Protein AF-A0A533W947-F1 (afdb_monomer_lite)

Sequence (143 aa):
MRAPWFSPGPVRPLSICGAIAPLLFASVIVVAGSLRPAYSHISQFMSDLGYGPNAILQNLNFILTGMLVAAFSYGLHRSPPGSRKGPAFVTAFGIGLIGAGVFPGDPANPFVQSLHFLFATVLEISGVLAPLFVYARLKKNLG

Radius of gyration: 17.23 Å; chains: 1; bounding box: 47×28×48 Å

Foldseek 3Di:
DDDPQPDPDPLVVLLVLVVVLVVLLVVLLVVLQVVPPPHDPVPDDSLVSCDDPPNLSNLVSLLVSLVSLLSNLVSLPVPDDDDNQLSVLSNLLSQLSNQCSVLRCDPVDVVSVVSNVVSVVSNVVSVVRNVVVSVVGVVVVVD

Secondary structure (DSSP, 8-state):
---GGG---THHHHHHHHHHHHHHHHHHHHHHHHT-TT--TTTS-GGGGGSSTTHHHHHHHHHHHHHHHHHHHHHHHHSS---THHHHHHHHHHHHHHHHHHS---TT-HHHHHHHHHHHHHHHHHHHHHHHHHHHHHHTTT-

pLDDT: mean 88.65, std 14.21, range [39.81, 98.62]

Structure (mmCIF, N/CA/C/O backbone):
data_AF-A0A533W947-F1
#
_entry.id   AF-A0A533W947-F1
#
loop_
_atom_site.group_PDB
_atom_site.id
_atom_site.type_symbol
_atom_site.label_atom_id
_atom_site.label_alt_id
_atom_site.label_comp_id
_atom_site.label_asym_id
_atom_site.label_entity_id
_atom_site.label_seq_id
_atom_site.pdbx_PDB_ins_code
_atom_site.Cartn_x
_atom_site.Cartn_y
_atom_site.Cartn_z
_atom_site.occupancy
_atom_site.B_iso_or_equiv
_atom_site.auth_seq_id
_atom_site.auth_comp_id
_atom_site.auth_asym_id
_atom_site.auth_atom_id
_atom_site.pdbx_PDB_model_num
ATOM 1 N N . MET A 1 1 ? -32.454 -9.827 24.856 1.00 42.03 1 MET A N 1
ATOM 2 C CA . MET A 1 1 ? -32.190 -8.477 24.308 1.00 42.03 1 MET A CA 1
ATOM 3 C C . MET A 1 1 ? -30.944 -8.548 23.429 1.00 42.03 1 MET A C 1
ATOM 5 O O . MET A 1 1 ? -29.884 -8.873 23.943 1.00 42.03 1 MET A O 1
ATOM 9 N N . ARG A 1 2 ? -31.066 -8.361 22.106 1.00 39.81 2 ARG A N 1
ATOM 10 C CA . ARG A 1 2 ? -29.913 -8.298 21.185 1.00 39.81 2 ARG A CA 1
ATOM 11 C C . ARG A 1 2 ? -29.349 -6.879 21.215 1.00 39.81 2 ARG A C 1
ATOM 13 O O . ARG A 1 2 ? -30.112 -5.930 21.077 1.00 39.81 2 ARG A O 1
ATOM 20 N N . ALA A 1 3 ? -28.040 -6.741 21.402 1.00 43.03 3 ALA A N 1
ATOM 21 C CA . ALA A 1 3 ? -27.380 -5.443 21.367 1.00 43.03 3 ALA A CA 1
ATOM 22 C C . ALA A 1 3 ? -27.585 -4.783 19.977 1.00 43.03 3 ALA A C 1
ATOM 24 O O . ALA A 1 3 ? -27.410 -5.465 18.961 1.00 43.03 3 ALA A O 1
ATOM 25 N N . PRO A 1 4 ? -27.958 -3.491 19.901 1.00 45.00 4 PRO A N 1
ATOM 26 C CA . PRO A 1 4 ? -28.460 -2.831 18.684 1.00 45.00 4 PRO A CA 1
ATOM 27 C C . PRO A 1 4 ? -27.407 -2.600 17.578 1.00 45.00 4 PRO A C 1
ATOM 29 O O . PRO A 1 4 ? -27.685 -1.958 16.570 1.00 45.00 4 PRO A O 1
ATOM 32 N N . TRP A 1 5 ? -26.196 -3.138 17.727 1.00 56.06 5 TRP A N 1
ATOM 33 C CA . TRP A 1 5 ? -25.072 -2.935 16.805 1.00 56.06 5 TRP A CA 1
ATOM 34 C C . TRP A 1 5 ? -25.133 -3.816 15.545 1.00 56.06 5 TRP A C 1
ATOM 36 O O . TRP A 1 5 ? -24.360 -3.606 14.614 1.00 56.06 5 TRP A O 1
ATOM 46 N N . PHE A 1 6 ? -26.046 -4.793 15.496 1.00 48.31 6 PHE A N 1
ATOM 47 C CA . PHE A 1 6 ? -26.243 -5.690 14.348 1.00 48.31 6 PHE A CA 1
ATOM 48 C C . PHE A 1 6 ? -27.359 -5.239 13.398 1.00 48.31 6 PHE A C 1
ATOM 50 O O . PHE A 1 6 ? -28.022 -6.071 12.777 1.00 48.31 6 PHE A O 1
ATOM 57 N N . SER A 1 7 ? -27.573 -3.936 13.248 1.00 45.34 7 SER A N 1
ATOM 58 C CA . SER A 1 7 ? -28.420 -3.432 12.166 1.00 45.34 7 SER A CA 1
ATOM 59 C C . SER A 1 7 ? -27.719 -3.681 10.819 1.00 45.34 7 SER A C 1
ATOM 61 O O . SER A 1 7 ? -26.546 -3.317 10.681 1.00 45.34 7 SER A O 1
ATOM 63 N N . PRO A 1 8 ? -28.379 -4.289 9.812 1.00 43.38 8 PRO A N 1
ATOM 64 C CA . PRO A 1 8 ? -27.846 -4.430 8.457 1.00 43.38 8 PRO A CA 1
ATOM 65 C C . PRO A 1 8 ? -27.852 -3.063 7.754 1.00 43.38 8 PRO A C 1
ATOM 67 O O . PRO A 1 8 ? -28.632 -2.803 6.850 1.00 43.38 8 PRO A O 1
ATOM 70 N N . GLY A 1 9 ? -27.012 -2.147 8.231 1.00 56.12 9 GLY A N 1
ATOM 71 C CA . GLY A 1 9 ? -26.741 -0.868 7.588 1.00 56.12 9 GLY A CA 1
ATOM 72 C C . GLY A 1 9 ? -25.554 -0.969 6.624 1.00 56.12 9 GLY A C 1
ATOM 73 O O . GLY A 1 9 ? -24.827 -1.969 6.636 1.00 56.12 9 GLY A O 1
ATOM 74 N N . PRO A 1 10 ? -25.281 0.092 5.843 1.00 55.78 10 PRO A N 1
ATOM 75 C CA . PRO A 1 10 ? -24.178 0.141 4.877 1.00 55.78 10 PRO A CA 1
ATOM 76 C C . PRO A 1 10 ? -22.795 -0.129 5.496 1.00 55.78 10 PRO A C 1
ATOM 78 O O . PRO A 1 10 ? -21.855 -0.438 4.788 1.00 55.78 10 PRO A O 1
ATOM 81 N N . VAL A 1 11 ? -22.654 -0.093 6.820 1.00 56.91 11 VAL A N 1
ATOM 82 C CA . VAL A 1 11 ? -21.416 -0.431 7.540 1.00 56.91 11 VAL A CA 1
ATOM 83 C C . VAL A 1 11 ? -20.932 -1.877 7.353 1.00 56.91 11 VAL A C 1
ATOM 85 O O . VAL A 1 11 ?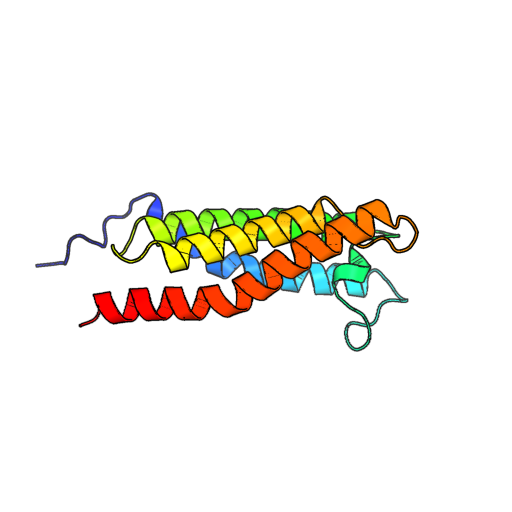 -19.725 -2.091 7.322 1.00 56.91 11 VAL A O 1
ATOM 88 N N . ARG A 1 12 ? -21.829 -2.862 7.182 1.00 61.22 12 ARG A N 1
ATOM 89 C CA . ARG A 1 12 ? -21.448 -4.277 6.982 1.00 61.22 12 ARG A CA 1
ATOM 90 C C . ARG A 1 12 ? -20.706 -4.547 5.662 1.00 61.22 12 ARG A C 1
ATOM 92 O O . ARG A 1 12 ? -19.656 -5.182 5.724 1.00 61.22 12 ARG A O 1
ATOM 99 N N . PRO A 1 13 ? -21.191 -4.095 4.488 1.00 63.41 13 PRO A N 1
ATOM 100 C CA . PRO A 1 13 ? -20.479 -4.326 3.232 1.00 63.41 13 PRO A CA 1
ATOM 101 C C . PRO A 1 13 ? -19.109 -3.634 3.177 1.00 63.41 13 PRO A C 1
ATOM 103 O O . PRO A 1 13 ? -18.174 -4.215 2.635 1.00 63.41 13 PRO A O 1
ATOM 106 N N . LEU A 1 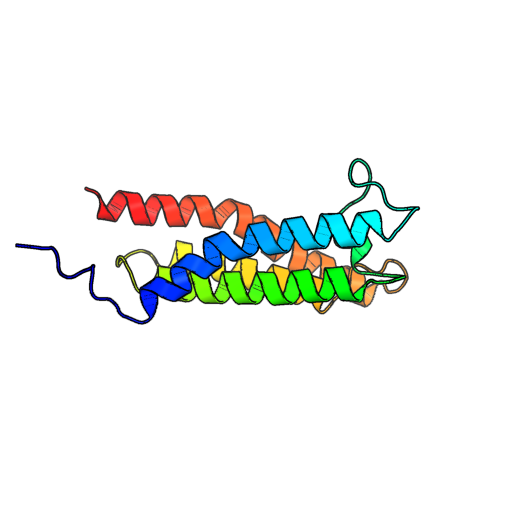14 ? -18.931 -2.463 3.805 1.00 76.12 14 LEU A N 1
ATOM 107 C CA . LEU A 1 14 ? -17.620 -1.796 3.829 1.00 76.12 14 LEU A CA 1
ATOM 108 C C . LEU A 1 14 ? -16.577 -2.536 4.681 1.00 76.12 14 LEU A C 1
ATOM 110 O O . LEU A 1 14 ? -15.386 -2.461 4.389 1.00 76.12 14 LEU A O 1
ATOM 114 N N . SER A 1 15 ? -16.990 -3.293 5.703 1.00 75.50 15 SER A N 1
ATOM 115 C CA . SER A 1 15 ? -16.062 -4.143 6.460 1.00 75.50 15 SER A CA 1
ATOM 116 C C . SER A 1 15 ? -15.454 -5.259 5.600 1.00 75.50 15 SER A C 1
ATOM 118 O O . SER A 1 15 ? -14.304 -5.632 5.817 1.00 75.50 15 SER A O 1
ATOM 120 N N . ILE A 1 16 ? -16.188 -5.755 4.595 1.00 83.38 16 ILE A N 1
ATOM 121 C CA . ILE A 1 16 ? -15.724 -6.815 3.685 1.00 83.38 16 ILE A CA 1
ATOM 122 C C . ILE A 1 16 ? -14.591 -6.304 2.782 1.00 83.38 16 ILE A C 1
ATOM 124 O O . ILE A 1 16 ? -13.679 -7.065 2.459 1.00 83.38 16 ILE A O 1
ATOM 128 N N . CYS A 1 17 ? -14.574 -5.007 2.446 1.00 86.12 17 CYS A N 1
ATOM 129 C CA . CYS A 1 17 ? -13.489 -4.396 1.672 1.00 86.12 17 CYS A CA 1
ATOM 130 C C . CYS A 1 17 ? -12.110 -4.631 2.309 1.00 86.12 17 CYS A C 1
ATOM 132 O O . CYS A 1 17 ? -11.140 -4.832 1.584 1.00 86.12 17 CYS A O 1
ATOM 134 N N . GLY A 1 18 ? -12.030 -4.683 3.645 1.00 84.06 18 GLY A N 1
ATOM 135 C CA . GLY A 1 18 ? -10.784 -4.965 4.363 1.00 84.06 18 GLY A CA 1
ATOM 136 C C . GLY A 1 18 ? -10.255 -6.388 4.152 1.00 84.06 18 GLY A C 1
ATOM 137 O O . GLY A 1 18 ? -9.047 -6.587 4.161 1.00 84.06 18 GLY A O 1
ATOM 138 N N . ALA A 1 19 ? -11.136 -7.365 3.913 1.00 88.19 19 ALA A N 1
ATOM 139 C CA . ALA A 1 19 ? -10.749 -8.739 3.587 1.00 88.19 19 ALA A CA 1
ATOM 140 C C . ALA A 1 19 ? -10.450 -8.917 2.089 1.00 88.19 19 ALA A C 1
ATOM 142 O O . ALA A 1 19 ? -9.540 -9.657 1.725 1.00 88.19 19 ALA A O 1
ATOM 143 N N . ILE A 1 20 ? -11.188 -8.219 1.219 1.00 93.38 20 ILE A N 1
ATOM 144 C CA . ILE A 1 20 ? -10.990 -8.276 -0.238 1.00 93.38 20 ILE A CA 1
ATOM 145 C C . ILE A 1 20 ? -9.666 -7.618 -0.644 1.00 93.38 20 ILE A C 1
ATOM 147 O O . ILE A 1 20 ? -8.963 -8.154 -1.494 1.00 93.38 20 ILE A O 1
ATOM 151 N N . ALA A 1 21 ? -9.316 -6.481 -0.035 1.00 94.75 21 ALA A N 1
ATOM 152 C CA . ALA A 1 21 ? -8.123 -5.704 -0.370 1.00 94.75 21 ALA A CA 1
ATOM 153 C C . ALA A 1 21 ? -6.818 -6.532 -0.425 1.00 94.75 21 ALA A C 1
ATOM 155 O O . ALA A 1 21 ? -6.184 -6.533 -1.478 1.00 94.75 21 ALA A O 1
ATOM 156 N N . PRO A 1 22 ? -6.405 -7.271 0.628 1.00 94.44 22 PRO A N 1
ATOM 157 C CA . PRO A 1 22 ? -5.161 -8.043 0.588 1.00 94.44 22 PRO A CA 1
ATOM 158 C C . PRO A 1 22 ? -5.205 -9.197 -0.422 1.00 94.44 22 PRO A C 1
ATOM 160 O O . PRO A 1 22 ? -4.182 -9.505 -1.030 1.00 94.44 22 PRO A O 1
ATOM 163 N N . LEU A 1 23 ? -6.374 -9.815 -0.627 1.00 96.75 23 LEU A N 1
ATOM 164 C CA . LEU A 1 23 ? -6.539 -10.900 -1.597 1.00 96.75 23 LEU A CA 1
ATOM 165 C C . LEU A 1 23 ? -6.372 -10.384 -3.026 1.00 96.75 23 LEU A C 1
ATOM 167 O O . LEU A 1 23 ? -5.567 -10.927 -3.776 1.00 96.75 23 LEU A O 1
ATOM 171 N N . LEU A 1 24 ? -7.072 -9.298 -3.369 1.00 96.31 24 LEU A N 1
ATOM 172 C CA . LEU A 1 24 ? -6.921 -8.619 -4.654 1.00 96.31 24 LEU A CA 1
ATOM 173 C C . LEU A 1 24 ? -5.457 -8.234 -4.886 1.00 96.31 24 LEU A C 1
ATOM 175 O O . LEU A 1 24 ? -4.890 -8.551 -5.931 1.00 96.31 24 LEU A O 1
ATOM 179 N N . PHE A 1 25 ? -4.848 -7.603 -3.882 1.00 97.31 25 PHE A N 1
ATOM 180 C CA . PHE A 1 25 ? -3.487 -7.105 -3.971 1.00 97.31 25 PHE A CA 1
ATOM 181 C C . PHE A 1 25 ? -2.474 -8.211 -4.261 1.00 97.31 25 PHE A C 1
ATOM 183 O O . PHE A 1 25 ? -1.687 -8.094 -5.204 1.00 97.31 25 PHE A O 1
ATOM 190 N N . ALA A 1 26 ? -2.535 -9.304 -3.498 1.00 97.38 26 ALA A N 1
ATOM 191 C CA . ALA A 1 26 ? -1.663 -10.456 -3.678 1.00 97.38 26 ALA A CA 1
ATOM 192 C C . ALA A 1 26 ? -1.886 -11.138 -5.036 1.00 97.38 26 ALA A C 1
ATOM 194 O O . ALA A 1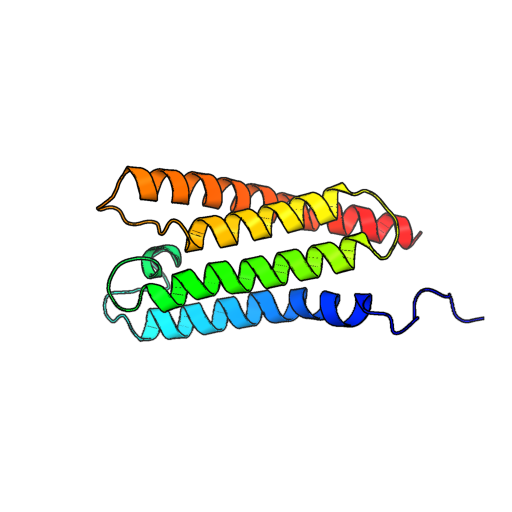 26 ? -0.917 -11.436 -5.734 1.00 97.38 26 ALA A O 1
ATOM 195 N N . SER A 1 27 ? -3.144 -11.348 -5.444 1.00 97.56 27 SER A N 1
ATOM 196 C CA . SER A 1 27 ? -3.460 -11.982 -6.729 1.00 97.56 27 SER A CA 1
ATOM 197 C C . SER A 1 27 ? -2.900 -11.194 -7.910 1.00 97.56 27 SER A C 1
ATOM 199 O O . SER A 1 27 ? -2.286 -11.781 -8.800 1.00 97.56 27 SER A O 1
ATOM 201 N N . VAL A 1 28 ? -3.061 -9.868 -7.914 1.00 97.69 28 VAL A N 1
ATOM 202 C CA . VAL A 1 28 ? -2.565 -9.043 -9.020 1.00 97.69 28 VAL A CA 1
ATOM 203 C C . VAL A 1 28 ? -1.039 -8.969 -9.026 1.00 97.69 28 VAL A C 1
ATOM 205 O O . VAL A 1 28 ? -0.466 -9.038 -10.109 1.00 97.69 28 VAL A O 1
ATOM 20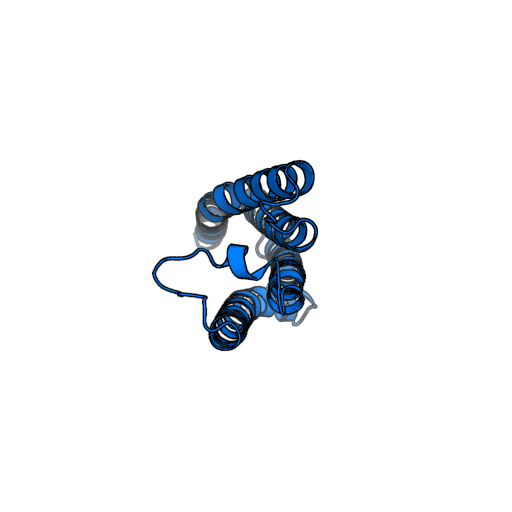8 N N . ILE A 1 29 ? -0.366 -8.922 -7.867 1.00 97.25 29 ILE A N 1
ATOM 209 C CA . ILE A 1 29 ? 1.107 -9.004 -7.816 1.00 97.25 29 ILE A CA 1
ATOM 210 C C . ILE A 1 29 ? 1.598 -10.306 -8.440 1.00 97.25 29 ILE A C 1
ATOM 212 O O . ILE A 1 29 ? 2.496 -10.271 -9.277 1.00 97.25 29 ILE A O 1
ATOM 216 N N . VAL A 1 30 ? 1.016 -11.446 -8.059 1.00 97.31 30 VAL A N 1
ATOM 217 C CA . VAL A 1 30 ? 1.419 -12.760 -8.584 1.00 97.31 30 VAL A CA 1
ATOM 218 C C . VAL A 1 30 ? 1.234 -12.817 -10.097 1.00 97.31 30 VAL A C 1
ATOM 220 O O . VAL A 1 30 ? 2.142 -13.240 -10.811 1.00 97.31 30 VAL A O 1
ATOM 223 N N . VAL A 1 31 ? 0.094 -12.344 -10.606 1.00 97.25 31 VAL A N 1
ATOM 224 C CA . VAL A 1 31 ? -0.170 -12.302 -12.051 1.00 97.25 31 VAL A CA 1
ATOM 225 C C . VAL A 1 31 ? 0.808 -11.359 -12.757 1.00 97.25 31 VAL A C 1
ATOM 227 O O . VAL A 1 31 ? 1.450 -11.762 -13.721 1.00 97.25 31 VAL A O 1
ATOM 230 N N . ALA A 1 32 ? 0.968 -10.127 -12.273 1.00 96.56 32 ALA A N 1
ATOM 231 C CA . ALA A 1 32 ? 1.835 -9.127 -12.894 1.00 96.56 32 ALA A CA 1
ATOM 232 C C . ALA A 1 32 ? 3.311 -9.557 -12.906 1.00 96.56 32 ALA A C 1
ATOM 234 O O . ALA A 1 32 ? 3.982 -9.392 -13.924 1.00 96.56 32 ALA A O 1
ATOM 235 N N . GLY A 1 33 ? 3.796 -10.152 -11.813 1.00 96.62 33 GLY A N 1
ATOM 236 C CA . GLY A 1 33 ? 5.147 -10.704 -11.731 1.00 96.62 33 GLY A CA 1
ATOM 237 C C . GLY A 1 33 ? 5.348 -11.904 -12.654 1.00 96.62 33 GLY A C 1
ATOM 238 O O . GLY A 1 33 ? 6.339 -11.950 -13.375 1.00 96.62 33 GLY A O 1
ATOM 239 N N . SER A 1 34 ? 4.369 -12.810 -12.741 1.00 95.62 34 SER A N 1
ATOM 240 C CA . SER A 1 34 ? 4.424 -13.966 -13.655 1.00 95.62 34 SER A CA 1
ATOM 241 C C . SER A 1 34 ? 4.446 -13.561 -15.134 1.00 95.62 34 SER A C 1
ATOM 243 O O . SER A 1 34 ? 5.011 -14.266 -15.966 1.00 95.62 34 SER A O 1
ATOM 245 N N . LEU A 1 35 ? 3.847 -12.416 -15.475 1.00 96.00 35 LEU A N 1
ATOM 246 C CA . LEU A 1 35 ? 3.850 -11.857 -16.830 1.00 96.00 35 LEU A CA 1
ATOM 247 C C . LEU A 1 35 ? 5.146 -11.111 -17.186 1.00 96.00 35 LEU A C 1
ATOM 249 O O . LEU A 1 35 ? 5.291 -10.660 -18.324 1.00 96.00 35 LEU A O 1
ATOM 253 N N . ARG A 1 36 ? 6.080 -10.950 -16.242 1.00 95.12 36 ARG A N 1
ATOM 254 C CA . ARG A 1 36 ? 7.343 -10.237 -16.443 1.00 95.12 36 ARG A CA 1
ATOM 255 C C . ARG A 1 36 ? 8.516 -11.202 -16.216 1.00 95.12 36 ARG A C 1
ATOM 257 O O . ARG A 1 36 ? 8.979 -11.320 -15.091 1.00 95.12 3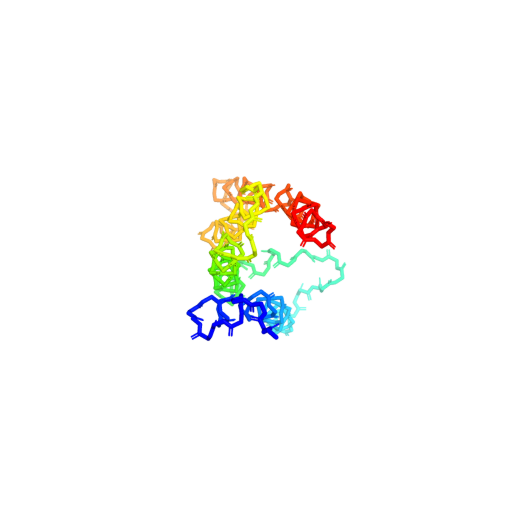6 ARG A O 1
ATOM 264 N N . PRO A 1 37 ? 9.060 -11.848 -17.267 1.00 92.69 37 PRO A N 1
ATOM 265 C CA . PRO A 1 37 ? 10.089 -12.889 -17.121 1.00 92.69 37 PRO A CA 1
ATOM 266 C C . PRO A 1 37 ? 11.359 -12.459 -16.374 1.00 92.69 37 PRO A C 1
ATOM 268 O O . PRO A 1 37 ? 12.014 -13.282 -15.747 1.00 92.69 37 PRO A O 1
ATOM 271 N N . ALA A 1 38 ? 11.711 -11.172 -16.442 1.00 92.19 38 ALA A N 1
ATOM 272 C CA . ALA A 1 38 ? 12.861 -10.607 -15.735 1.00 92.19 38 ALA A CA 1
ATOM 273 C C . ALA A 1 38 ? 12.567 -10.241 -14.266 1.00 92.19 38 ALA A C 1
ATOM 275 O O . ALA A 1 38 ? 13.458 -9.740 -13.586 1.00 92.19 38 ALA A O 1
ATOM 276 N N . TYR A 1 39 ? 11.329 -10.428 -13.797 1.00 95.56 39 TYR A N 1
ATOM 277 C CA . TYR A 1 39 ? 10.914 -10.107 -12.439 1.00 95.56 39 TYR A CA 1
ATOM 278 C C . TYR A 1 39 ? 11.025 -11.320 -11.511 1.00 95.56 39 TYR A C 1
ATOM 280 O O . TYR A 1 39 ? 10.549 -12.408 -11.825 1.00 95.56 39 TYR A O 1
ATOM 288 N N . SER A 1 40 ? 11.598 -11.116 -10.327 1.00 96.12 40 SER A N 1
ATOM 289 C CA . SER A 1 40 ? 11.702 -12.121 -9.271 1.00 96.12 40 SER A CA 1
ATOM 290 C C . SER A 1 40 ? 10.971 -11.660 -8.015 1.00 96.12 40 SER A C 1
ATOM 292 O O . SER A 1 40 ? 11.372 -10.697 -7.366 1.00 96.12 40 SER A O 1
ATOM 294 N N . HIS A 1 41 ? 9.950 -12.416 -7.602 1.00 94.31 41 HIS A N 1
ATOM 295 C CA . HIS A 1 41 ? 9.219 -12.179 -6.348 1.00 94.31 41 HIS A CA 1
ATOM 296 C C . HIS A 1 41 ? 10.087 -12.292 -5.083 1.00 94.31 41 HIS A C 1
ATOM 298 O O . HIS A 1 41 ? 9.639 -11.895 -4.011 1.00 94.31 41 HIS A O 1
ATOM 304 N N . ILE A 1 42 ? 11.289 -12.867 -5.192 1.00 95.81 42 ILE A N 1
ATOM 305 C CA . ILE A 1 42 ? 12.188 -13.105 -4.057 1.00 95.81 42 ILE A CA 1
ATOM 306 C C . ILE A 1 42 ? 13.199 -11.970 -3.891 1.00 95.81 42 ILE A C 1
ATOM 308 O O . ILE A 1 42 ? 13.565 -11.637 -2.768 1.00 95.81 42 ILE A O 1
ATOM 312 N N . SER A 1 43 ? 13.674 -11.396 -4.997 1.00 95.25 43 SER A N 1
ATOM 313 C CA . SER A 1 43 ? 14.807 -10.463 -4.989 1.00 95.25 43 SER A CA 1
ATOM 314 C C . SER A 1 43 ? 14.451 -9.038 -5.401 1.00 95.25 43 SER A C 1
ATOM 316 O O . SER A 1 43 ? 15.309 -8.167 -5.305 1.00 95.25 43 SER A O 1
ATOM 318 N N . GLN A 1 44 ? 13.232 -8.795 -5.884 1.00 94.69 44 GLN A N 1
ATOM 319 C CA . GLN A 1 44 ? 12.772 -7.477 -6.322 1.00 94.69 44 GLN A CA 1
ATOM 320 C C . GLN A 1 44 ? 11.536 -7.035 -5.555 1.00 94.69 44 GLN A C 1
ATOM 322 O O . GLN A 1 44 ? 10.766 -7.849 -5.036 1.00 94.69 44 GLN A O 1
ATOM 327 N N . PHE A 1 45 ? 11.348 -5.721 -5.488 1.00 93.94 45 PHE A N 1
ATOM 328 C CA . PHE A 1 45 ? 10.203 -5.150 -4.808 1.00 93.94 45 PHE A CA 1
ATOM 329 C C . PHE A 1 45 ? 8.972 -5.215 -5.705 1.00 93.94 45 PHE A C 1
ATOM 331 O O . PHE A 1 45 ? 9.037 -4.969 -6.906 1.00 93.94 45 PHE A O 1
ATOM 338 N N . MET A 1 46 ? 7.803 -5.445 -5.106 1.00 94.56 46 MET A N 1
ATOM 339 C CA . MET A 1 46 ? 6.527 -5.393 -5.834 1.00 94.56 46 MET A CA 1
ATOM 340 C C . MET A 1 46 ? 6.265 -4.033 -6.499 1.00 94.56 46 MET A C 1
ATOM 342 O O . MET A 1 46 ? 5.555 -3.973 -7.498 1.00 94.56 46 MET A O 1
ATOM 346 N N . SER A 1 47 ? 6.845 -2.947 -5.977 1.00 94.81 47 SER A N 1
ATOM 347 C CA . SER A 1 47 ? 6.798 -1.616 -6.594 1.00 94.81 47 SER A CA 1
ATOM 348 C C . SER A 1 47 ? 7.489 -1.569 -7.956 1.00 94.81 47 SER A C 1
ATOM 350 O O . SER A 1 47 ? 7.089 -0.761 -8.793 1.00 94.81 47 SER A O 1
ATOM 352 N N . ASP A 1 48 ? 8.447 -2.462 -8.223 1.00 95.25 48 ASP A N 1
ATOM 353 C CA . ASP A 1 48 ? 9.172 -2.501 -9.497 1.00 95.25 48 ASP A CA 1
ATOM 354 C C . ASP A 1 48 ? 8.251 -2.912 -10.655 1.00 95.25 48 ASP A C 1
ATOM 356 O O . ASP A 1 48 ? 8.479 -2.577 -11.820 1.00 95.25 48 ASP A O 1
ATOM 360 N N . LEU A 1 49 ? 7.142 -3.589 -10.340 1.00 95.75 49 LEU A N 1
ATOM 361 C CA . LEU A 1 49 ? 6.082 -3.891 -11.298 1.00 95.75 49 LEU A CA 1
ATOM 362 C C . LEU A 1 49 ? 5.292 -2.647 -11.724 1.00 95.75 49 LEU A C 1
ATOM 364 O O . LEU A 1 49 ? 4.570 -2.725 -12.710 1.00 95.75 49 LEU A O 1
ATOM 368 N N . GLY A 1 50 ? 5.424 -1.511 -11.030 1.00 95.75 50 GLY A N 1
ATOM 369 C CA . GLY A 1 50 ? 4.710 -0.262 -11.318 1.00 95.75 50 GLY A CA 1
ATOM 370 C C . GLY A 1 50 ? 5.265 0.555 -12.490 1.00 95.75 50 GLY A C 1
ATOM 371 O O . GLY A 1 50 ? 4.623 1.501 -12.942 1.00 95.75 50 GLY A O 1
ATOM 372 N N . TYR A 1 51 ? 6.424 0.192 -13.036 1.00 93.56 51 TYR A N 1
ATOM 373 C CA . TYR A 1 51 ? 7.002 0.832 -14.222 1.00 93.56 51 TYR A CA 1
ATOM 374 C C . TYR A 1 51 ? 7.370 -0.205 -15.290 1.00 93.56 51 TYR A C 1
ATOM 376 O O . TYR A 1 51 ? 7.451 -1.400 -15.006 1.00 93.56 51 TYR A O 1
ATOM 384 N N . GLY A 1 52 ? 7.547 0.229 -16.541 1.00 92.50 52 GLY A N 1
ATOM 385 C CA . GLY A 1 52 ? 7.857 -0.659 -17.668 1.00 92.50 52 GLY A CA 1
ATOM 386 C C . GLY A 1 52 ? 6.659 -1.477 -18.199 1.00 92.50 52 GLY A C 1
ATOM 387 O O . GLY A 1 52 ? 5.505 -1.062 -18.063 1.00 92.50 52 GLY A O 1
ATOM 388 N N . PRO A 1 53 ? 6.897 -2.638 -18.845 1.00 93.06 53 PRO A N 1
ATOM 389 C CA . PRO A 1 53 ? 5.846 -3.417 -19.508 1.00 93.06 53 PRO A CA 1
ATOM 390 C C . PRO A 1 53 ? 4.754 -3.902 -18.548 1.00 93.06 53 PRO A C 1
ATOM 392 O O . PRO A 1 53 ? 5.054 -4.471 -17.502 1.00 93.06 53 PRO A O 1
ATOM 395 N N . ASN A 1 54 ? 3.480 -3.732 -18.911 1.00 93.56 54 ASN A N 1
ATOM 396 C CA . ASN A 1 54 ? 2.320 -4.107 -18.084 1.00 93.56 54 ASN A CA 1
ATOM 397 C C . ASN A 1 54 ? 2.237 -3.391 -16.718 1.00 93.56 54 ASN A C 1
ATOM 399 O O . ASN A 1 54 ? 1.485 -3.827 -15.847 1.00 93.56 54 ASN A O 1
ATOM 403 N N . ALA A 1 55 ? 2.944 -2.266 -16.545 1.00 95.62 55 ALA A N 1
ATOM 404 C CA . ALA A 1 55 ? 2.946 -1.451 -15.324 1.00 95.62 55 ALA A CA 1
ATOM 405 C C . ALA A 1 55 ? 1.554 -1.080 -14.801 1.00 95.62 55 ALA A C 1
ATOM 407 O O . ALA A 1 55 ? 1.315 -0.993 -13.595 1.00 95.62 55 ALA A O 1
ATOM 408 N N . ILE A 1 56 ? 0.613 -0.904 -15.729 1.00 96.75 56 ILE A N 1
ATOM 409 C CA . ILE A 1 56 ? -0.780 -0.591 -15.430 1.00 96.75 56 ILE A CA 1
ATOM 410 C C . ILE A 1 56 ? -1.418 -1.595 -14.460 1.00 96.75 56 ILE A C 1
ATOM 412 O O . ILE A 1 56 ? -2.243 -1.188 -13.648 1.00 96.75 56 ILE A O 1
ATOM 416 N N . LEU A 1 57 ? -1.008 -2.871 -14.483 1.00 97.25 57 LEU A N 1
ATOM 417 C CA . LEU A 1 57 ? -1.529 -3.886 -13.567 1.00 97.25 57 LEU A CA 1
ATOM 418 C C . LEU A 1 57 ? -1.218 -3.527 -12.116 1.00 97.25 57 LEU A C 1
ATOM 420 O O . LEU A 1 57 ? -2.130 -3.474 -11.296 1.00 97.25 57 LEU A O 1
ATOM 424 N N . GLN A 1 58 ? 0.044 -3.225 -11.804 1.00 97.69 58 GLN A N 1
ATOM 425 C CA . GLN A 1 58 ? 0.441 -2.901 -10.438 1.00 97.69 58 GLN A CA 1
ATOM 426 C C . GLN A 1 58 ? -0.018 -1.496 -10.024 1.00 97.69 58 GLN A C 1
ATOM 428 O O . GLN A 1 58 ? -0.437 -1.302 -8.883 1.00 97.69 58 GLN A O 1
ATOM 433 N N . ASN A 1 59 ? -0.021 -0.529 -10.944 1.00 98.06 59 ASN A N 1
ATOM 434 C CA . ASN A 1 59 ? -0.478 0.831 -10.643 1.00 98.06 59 ASN A CA 1
ATOM 435 C C . ASN A 1 59 ? -1.974 0.858 -10.308 1.00 98.06 59 ASN A C 1
ATOM 437 O O . ASN A 1 59 ? -2.376 1.432 -9.294 1.00 98.06 59 ASN A O 1
ATOM 441 N N . LEU A 1 60 ? -2.803 0.164 -11.097 1.00 98.25 60 LEU A N 1
ATOM 442 C CA . LEU A 1 60 ? -4.221 0.002 -10.776 1.00 98.25 60 LEU A CA 1
ATOM 443 C C . LEU A 1 60 ? -4.422 -0.849 -9.523 1.00 98.25 60 LEU A C 1
ATOM 445 O O . LEU A 1 60 ? -5.304 -0.536 -8.731 1.00 98.25 60 LEU A O 1
ATOM 449 N N . ASN A 1 61 ? -3.599 -1.875 -9.295 1.00 98.31 61 ASN A N 1
ATOM 450 C CA . ASN A 1 61 ? -3.660 -2.671 -8.072 1.00 98.31 61 ASN A CA 1
ATOM 451 C C . ASN A 1 61 ? -3.497 -1.806 -6.817 1.00 98.31 61 ASN A C 1
ATOM 453 O O . ASN A 1 61 ? -4.307 -1.890 -5.892 1.00 98.31 61 ASN A O 1
ATOM 457 N N . PHE A 1 62 ? -2.490 -0.930 -6.811 1.00 98.19 62 PHE A N 1
ATOM 458 C CA . PHE A 1 62 ? -2.257 0.025 -5.734 1.00 98.19 62 PHE A CA 1
ATOM 459 C C . PHE A 1 62 ? -3.456 0.958 -5.527 1.00 98.19 62 PHE A C 1
ATOM 461 O O . PHE A 1 62 ? -3.957 1.080 -4.407 1.00 98.19 62 PHE A O 1
ATOM 468 N N . ILE A 1 63 ? -3.973 1.556 -6.603 1.00 98.56 63 ILE A N 1
ATOM 469 C CA . ILE A 1 63 ? -5.100 2.497 -6.539 1.00 98.56 63 ILE A CA 1
ATOM 470 C C . ILE A 1 63 ? -6.379 1.807 -6.042 1.00 98.56 63 ILE A C 1
ATOM 472 O O . ILE A 1 63 ? -7.013 2.282 -5.098 1.00 98.56 63 ILE A O 1
ATOM 476 N N . LEU A 1 64 ? -6.753 0.670 -6.635 1.00 98.12 64 LEU A N 1
ATOM 477 C CA . LEU A 1 64 ? -7.963 -0.079 -6.280 1.00 98.12 64 LEU A CA 1
ATOM 478 C C . LEU A 1 64 ? -7.896 -0.598 -4.842 1.00 98.12 64 LEU A C 1
ATOM 480 O O . LEU A 1 64 ? -8.845 -0.427 -4.075 1.00 98.12 64 LEU A O 1
ATOM 484 N N . THR A 1 65 ? -6.759 -1.174 -4.450 1.00 98.12 65 THR A N 1
ATOM 485 C CA . THR A 1 65 ? -6.536 -1.642 -3.078 1.00 98.12 65 THR A CA 1
ATOM 486 C C . THR A 1 65 ? -6.608 -0.482 -2.089 1.00 98.12 65 THR A C 1
ATOM 488 O O . THR A 1 65 ? -7.281 -0.594 -1.065 1.00 98.12 65 THR A O 1
ATOM 491 N N . GLY A 1 66 ? -6.001 0.665 -2.404 1.00 97.75 66 GLY A N 1
ATOM 492 C CA . GLY A 1 66 ? -6.074 1.854 -1.558 1.00 97.75 66 GLY A CA 1
ATOM 493 C C . GLY A 1 66 ? -7.501 2.387 -1.388 1.00 97.75 66 GLY A C 1
ATOM 494 O O . GLY A 1 66 ? -7.898 2.729 -0.272 1.00 97.75 66 GLY A O 1
ATOM 495 N N . MET A 1 67 ? -8.319 2.365 -2.446 1.00 97.06 67 MET A N 1
ATOM 496 C CA . MET A 1 67 ? -9.744 2.715 -2.360 1.00 97.06 67 MET A CA 1
ATOM 497 C C . MET A 1 67 ? -10.540 1.733 -1.490 1.00 97.06 67 MET A C 1
ATOM 499 O O . MET A 1 67 ? -11.356 2.164 -0.674 1.00 97.06 67 MET A O 1
ATOM 503 N N . LEU A 1 68 ? -10.282 0.426 -1.604 1.00 96.12 68 LEU A N 1
ATOM 504 C CA . LEU A 1 68 ? -10.905 -0.586 -0.742 1.00 96.12 68 LEU A CA 1
ATOM 505 C C . LEU A 1 68 ? -10.522 -0.390 0.730 1.00 96.12 68 LEU A C 1
ATOM 507 O O . LEU A 1 68 ? -11.379 -0.494 1.609 1.00 96.12 68 LEU A O 1
ATOM 511 N N . VAL A 1 69 ? -9.260 -0.054 1.009 1.00 96.00 69 VAL A N 1
ATOM 512 C CA . VAL A 1 69 ? -8.799 0.256 2.369 1.00 96.00 69 VAL A CA 1
ATOM 513 C C . VAL A 1 69 ? -9.459 1.532 2.905 1.00 96.00 69 VAL A C 1
ATOM 515 O O . VAL A 1 69 ? -9.883 1.563 4.061 1.00 96.00 69 VAL A O 1
ATOM 518 N N . ALA A 1 70 ? -9.614 2.571 2.082 1.00 93.44 70 ALA A N 1
ATOM 519 C CA . ALA A 1 70 ? -10.326 3.787 2.477 1.00 93.44 70 ALA A CA 1
ATOM 520 C C . ALA A 1 70 ? -11.811 3.508 2.782 1.00 93.44 70 ALA A C 1
ATOM 522 O O . ALA A 1 70 ? -12.340 3.984 3.791 1.00 93.44 70 ALA A O 1
ATOM 523 N N . ALA A 1 71 ? -12.469 2.673 1.970 1.00 91.50 71 ALA A N 1
ATOM 524 C CA . ALA A 1 71 ? -13.828 2.204 2.230 1.00 91.50 71 ALA A CA 1
ATOM 525 C C . ALA A 1 71 ? -13.908 1.424 3.557 1.00 91.50 71 ALA A C 1
ATOM 527 O O . ALA A 1 71 ? -14.765 1.703 4.398 1.00 91.50 71 ALA A O 1
ATOM 528 N N . PHE A 1 72 ? -12.962 0.517 3.807 1.00 90.94 72 PHE A N 1
ATOM 529 C CA . PHE A 1 72 ? -12.861 -0.195 5.080 1.00 90.94 72 PHE A CA 1
ATOM 530 C C . PHE A 1 72 ? -12.690 0.759 6.274 1.00 90.94 72 PHE A C 1
ATOM 532 O O . PHE A 1 72 ? -13.385 0.616 7.283 1.00 90.94 72 PHE A O 1
ATOM 539 N N . SER A 1 73 ? -11.835 1.780 6.147 1.00 91.31 73 SER A N 1
ATOM 540 C CA . SER A 1 73 ? -11.640 2.812 7.174 1.00 91.31 73 SER A CA 1
ATOM 541 C C . SER A 1 73 ? -12.939 3.539 7.525 1.00 91.31 73 SER A C 1
ATOM 543 O O . SER A 1 73 ? -13.236 3.762 8.702 1.00 91.31 73 SER A O 1
ATOM 545 N N . TYR A 1 74 ? -13.761 3.861 6.523 1.00 88.62 74 TYR A N 1
ATOM 546 C CA . TYR A 1 74 ? -15.070 4.468 6.754 1.00 88.62 74 TYR A CA 1
ATOM 547 C C . TYR A 1 74 ? -15.998 3.538 7.548 1.00 88.62 74 TYR A C 1
ATOM 549 O O . TYR A 1 74 ? -16.644 3.984 8.500 1.00 88.62 74 TYR A O 1
ATOM 557 N N . GLY A 1 75 ? -16.024 2.242 7.217 1.00 86.06 75 GLY A N 1
ATOM 558 C CA . GLY A 1 75 ? -16.753 1.234 7.993 1.00 86.06 75 GLY A CA 1
ATOM 559 C C . GLY A 1 75 ? -16.282 1.177 9.451 1.00 86.06 75 GLY A C 1
ATOM 560 O O . GLY A 1 75 ? -17.094 1.270 10.373 1.00 86.06 75 GLY A O 1
ATOM 561 N N . LEU A 1 76 ? -14.962 1.137 9.660 1.00 84.56 76 LEU A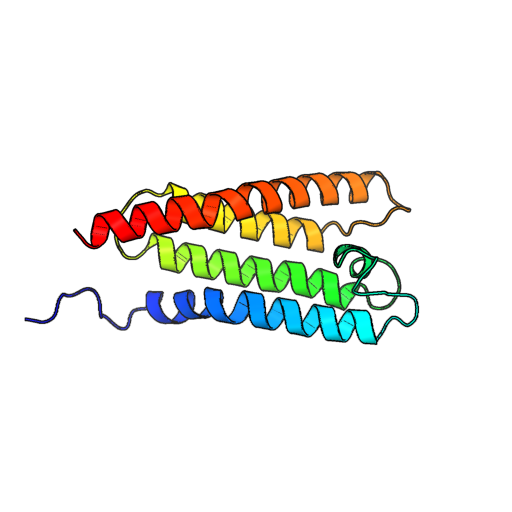 N 1
ATOM 562 C CA . LEU A 1 76 ? -14.330 1.124 10.981 1.00 84.56 76 LEU A CA 1
ATOM 563 C C . LEU A 1 76 ? -14.617 2.399 11.793 1.00 84.56 76 LEU A C 1
ATOM 565 O O . LEU A 1 76 ? -14.793 2.350 13.012 1.00 84.56 76 LEU A O 1
ATOM 569 N N . HIS A 1 77 ? -14.668 3.560 11.138 1.00 84.06 77 HIS A N 1
ATOM 570 C CA . HIS A 1 77 ? -14.990 4.824 11.794 1.00 84.06 77 HIS A CA 1
ATOM 571 C C . HIS A 1 77 ? -16.407 4.819 12.379 1.00 84.06 77 HIS A C 1
ATOM 573 O O . HIS A 1 77 ? -16.635 5.400 13.443 1.00 84.06 77 HIS A O 1
ATOM 579 N N . ARG A 1 78 ? -17.344 4.155 11.693 1.00 81.75 78 ARG A N 1
ATOM 580 C CA . ARG A 1 78 ? -18.772 4.163 12.019 1.00 81.75 78 ARG A CA 1
ATOM 581 C C . ARG A 1 78 ? -19.179 3.164 13.101 1.00 81.75 78 ARG A C 1
ATOM 583 O O . ARG A 1 78 ? -20.213 3.395 13.718 1.00 81.75 78 ARG A O 1
ATOM 590 N N . SER A 1 79 ? -18.422 2.095 13.357 1.00 72.19 79 SER A N 1
ATOM 591 C CA . SER A 1 79 ? -18.751 1.150 14.436 1.00 72.19 79 SER A CA 1
ATOM 592 C C . SER A 1 79 ? -17.595 0.191 14.759 1.00 72.19 79 SER A C 1
ATOM 594 O O . SER A 1 79 ? -16.990 -0.331 13.822 1.00 72.19 79 SER A O 1
ATOM 596 N N . PRO A 1 80 ? -17.304 -0.109 16.044 1.00 69.06 80 PRO A N 1
ATOM 597 C CA . PRO A 1 80 ? -17.870 0.469 17.276 1.00 69.06 80 PRO A CA 1
ATOM 598 C C . PRO A 1 80 ? -17.275 1.856 17.595 1.00 69.06 80 PRO A C 1
ATOM 600 O O . PRO A 1 80 ? -16.189 2.159 17.093 1.00 69.06 80 PRO A O 1
ATOM 603 N N . PRO A 1 81 ? -17.927 2.712 18.412 1.00 69.25 81 PRO A N 1
ATOM 604 C CA . PRO A 1 81 ? -17.401 4.020 18.830 1.00 69.25 81 PRO A CA 1
ATOM 605 C C . PRO A 1 81 ? -15.997 3.938 19.457 1.00 69.25 81 PRO A C 1
ATOM 607 O O . PRO A 1 81 ? -15.610 2.926 20.032 1.00 69.25 81 PRO A O 1
ATOM 610 N N . GLY A 1 82 ? -15.188 4.994 19.343 1.00 75.94 82 GLY A N 1
ATOM 611 C CA . GLY A 1 82 ? -13.856 5.011 19.956 1.00 75.94 82 GLY A CA 1
ATOM 612 C C . GLY A 1 82 ? -12.864 5.964 19.296 1.00 75.94 82 GLY A C 1
ATOM 613 O O . GLY A 1 82 ? -13.220 6.786 18.448 1.00 75.94 82 GLY A O 1
ATOM 614 N N . SER A 1 83 ? -11.589 5.839 19.676 1.00 83.56 83 SER A N 1
ATOM 615 C CA . SER A 1 83 ? -10.510 6.712 19.194 1.00 83.56 83 SER A CA 1
ATOM 616 C C . SER A 1 83 ? -10.417 6.735 17.667 1.00 83.56 83 SER A C 1
ATOM 618 O O . SER A 1 83 ? -10.290 5.688 17.032 1.00 83.56 83 SER A O 1
ATOM 620 N N . ARG A 1 84 ? -10.422 7.935 17.073 1.00 89.38 84 ARG A N 1
ATOM 621 C CA . ARG A 1 84 ? -10.306 8.135 15.617 1.00 89.38 84 ARG A CA 1
ATOM 622 C C . ARG A 1 84 ? -8.919 7.797 15.057 1.00 89.38 84 ARG A C 1
ATOM 624 O O . ARG A 1 84 ? -8.783 7.736 13.843 1.00 89.38 84 ARG A O 1
ATOM 631 N N . LYS A 1 85 ? -7.923 7.534 15.915 1.00 90.94 85 LYS A N 1
ATOM 632 C CA . LYS A 1 85 ? -6.544 7.220 15.504 1.00 90.94 85 LYS A CA 1
ATOM 633 C C . LYS A 1 85 ? -6.468 5.987 14.601 1.00 90.94 85 LYS A C 1
ATOM 635 O O . LYS A 1 85 ? -5.831 6.059 13.563 1.00 90.94 85 LYS A O 1
ATOM 640 N N . GLY A 1 86 ? -7.164 4.899 14.952 1.00 90.56 86 GLY A N 1
ATOM 641 C CA . GLY A 1 86 ? -7.202 3.675 14.137 1.00 90.56 86 GLY A CA 1
ATOM 642 C C . GLY A 1 86 ? -7.684 3.947 12.707 1.00 90.56 86 GLY A C 1
ATOM 643 O O . GLY A 1 86 ? -6.894 3.794 11.781 1.00 90.56 86 GLY A O 1
ATOM 644 N N . PRO A 1 87 ? -8.924 4.442 12.517 1.00 92.19 87 PRO A N 1
ATOM 645 C CA . PRO A 1 87 ? -9.411 4.850 11.199 1.00 92.19 87 PRO A CA 1
ATOM 646 C C . PRO A 1 87 ? -8.501 5.861 10.485 1.00 92.19 87 PRO A C 1
ATOM 648 O O . PRO A 1 87 ? -8.265 5.727 9.293 1.00 92.19 87 PRO A O 1
ATOM 651 N N . ALA A 1 88 ? -7.936 6.846 11.191 1.00 94.31 88 ALA A N 1
ATOM 652 C CA . ALA A 1 88 ? -7.052 7.832 10.569 1.00 94.31 88 ALA A CA 1
ATOM 653 C C . ALA A 1 88 ? -5.800 7.189 9.945 1.00 94.31 88 ALA A C 1
ATOM 655 O O . ALA A 1 88 ? -5.485 7.487 8.795 1.00 94.31 88 ALA A O 1
ATOM 656 N N . PHE A 1 89 ? -5.132 6.270 10.652 1.00 96.31 89 PHE A N 1
ATOM 657 C CA . PHE A 1 89 ? -3.983 5.546 10.099 1.00 96.31 89 PHE A CA 1
ATOM 658 C C . PHE A 1 89 ? -4.383 4.580 8.979 1.00 96.31 89 PHE A C 1
ATOM 660 O O . PHE A 1 89 ? -3.667 4.480 7.991 1.00 96.31 89 PHE A O 1
ATOM 667 N N . VAL A 1 90 ? -5.547 3.926 9.059 1.00 95.81 90 VAL A N 1
ATOM 668 C CA . VAL A 1 90 ? -6.051 3.097 7.945 1.00 95.81 90 VAL A CA 1
ATOM 669 C C . VAL A 1 90 ? -6.307 3.956 6.698 1.00 95.81 90 VAL A C 1
ATOM 671 O O . VAL A 1 90 ? -5.935 3.571 5.594 1.00 95.81 90 VAL A O 1
ATOM 674 N N . THR A 1 91 ? -6.886 5.150 6.854 1.00 95.94 91 THR A N 1
ATOM 675 C CA . THR A 1 91 ? -7.070 6.090 5.738 1.00 95.94 91 THR A CA 1
ATOM 676 C C . THR A 1 91 ? -5.731 6.557 5.171 1.00 95.94 91 THR A C 1
ATOM 678 O O . THR A 1 91 ? -5.564 6.562 3.955 1.00 95.94 91 THR A O 1
ATOM 681 N N . ALA A 1 92 ? -4.768 6.913 6.026 1.00 97.56 92 ALA A N 1
ATOM 682 C CA . ALA A 1 92 ? -3.431 7.317 5.594 1.00 97.56 92 ALA A CA 1
ATOM 683 C C . ALA A 1 92 ? -2.710 6.194 4.827 1.00 97.56 92 ALA A C 1
ATOM 685 O O . ALA A 1 92 ? -2.103 6.460 3.793 1.00 97.56 92 ALA A O 1
ATOM 686 N N . PHE A 1 93 ? -2.869 4.938 5.253 1.00 97.88 93 PHE A N 1
ATOM 687 C CA . PHE A 1 93 ? -2.382 3.769 4.519 1.00 97.88 93 PHE A CA 1
ATOM 688 C C . PHE A 1 93 ? -2.996 3.673 3.115 1.00 97.88 93 PHE A C 1
ATOM 690 O O . PHE A 1 93 ? -2.278 3.505 2.131 1.00 97.88 93 PHE A O 1
ATOM 697 N N . GLY A 1 94 ? -4.320 3.836 3.002 1.00 97.62 94 GLY A N 1
ATOM 698 C CA . GLY A 1 94 ? -5.015 3.851 1.711 1.00 97.62 94 GLY A CA 1
ATOM 699 C C . GLY A 1 94 ? -4.558 4.991 0.791 1.00 97.62 94 GLY A C 1
ATOM 700 O O . GLY A 1 94 ? -4.380 4.775 -0.406 1.00 97.62 94 GLY A O 1
ATOM 701 N N . ILE A 1 95 ? -4.307 6.184 1.343 1.00 98.19 95 ILE A N 1
ATOM 702 C CA . ILE A 1 95 ? -3.750 7.328 0.599 1.00 98.19 95 ILE A CA 1
ATOM 703 C C . ILE A 1 95 ? -2.331 7.023 0.111 1.00 98.19 95 ILE A C 1
ATOM 705 O O . ILE A 1 95 ? -2.019 7.305 -1.043 1.00 98.19 95 ILE A O 1
ATOM 709 N N . GLY A 1 96 ? -1.492 6.422 0.957 1.00 98.19 96 GLY A N 1
ATOM 710 C CA . GLY A 1 96 ? -0.148 5.987 0.579 1.00 98.19 96 GLY A CA 1
ATOM 711 C C . GLY A 1 96 ? -0.167 4.993 -0.585 1.00 98.19 96 GLY A C 1
ATOM 712 O O . GLY A 1 96 ? 0.568 5.170 -1.551 1.00 98.19 96 GLY A O 1
ATOM 713 N N . LEU A 1 97 ? -1.078 4.011 -0.557 1.00 98.19 97 LEU A N 1
ATOM 714 C CA . LEU A 1 97 ? -1.287 3.079 -1.672 1.00 98.19 97 LEU A CA 1
ATOM 715 C C . LEU A 1 97 ? -1.704 3.797 -2.959 1.00 98.19 97 LEU A C 1
ATOM 717 O O . LEU A 1 97 ? -1.081 3.600 -3.998 1.00 98.19 97 LEU A O 1
ATOM 721 N N . ILE A 1 98 ? -2.730 4.652 -2.903 1.00 98.62 98 ILE A N 1
ATOM 722 C CA . ILE A 1 98 ? -3.195 5.399 -4.082 1.00 98.62 98 ILE A CA 1
ATOM 723 C C . ILE A 1 98 ? -2.057 6.243 -4.656 1.00 98.62 98 ILE A C 1
ATOM 725 O O . ILE A 1 98 ? -1.817 6.203 -5.860 1.00 98.62 98 ILE A O 1
ATOM 729 N N . GLY A 1 99 ? -1.323 6.958 -3.803 1.00 98.25 99 GLY A N 1
ATOM 730 C CA . GLY A 1 99 ? -0.181 7.764 -4.218 1.00 98.25 99 GLY A CA 1
ATOM 731 C C . GLY A 1 99 ? 0.926 6.937 -4.871 1.00 98.25 99 GLY A C 1
ATOM 732 O O . GLY A 1 99 ? 1.411 7.326 -5.926 1.00 98.25 99 GLY A O 1
ATOM 733 N N . ALA A 1 100 ? 1.264 5.765 -4.325 1.00 97.44 100 ALA A N 1
ATOM 734 C CA . ALA A 1 100 ? 2.252 4.859 -4.915 1.00 97.44 100 ALA A CA 1
ATOM 735 C C . ALA A 1 100 ? 1.841 4.329 -6.304 1.00 97.44 100 ALA A C 1
ATOM 737 O O . ALA A 1 100 ? 2.705 4.061 -7.137 1.00 97.44 100 ALA A O 1
ATOM 738 N N . GLY A 1 101 ? 0.536 4.189 -6.568 1.00 97.25 101 GLY A N 1
ATOM 739 C CA . GLY A 1 101 ? 0.016 3.815 -7.888 1.00 97.25 101 GLY A CA 1
ATOM 740 C C . GLY A 1 101 ? -0.104 4.985 -8.873 1.00 97.25 101 GLY A C 1
ATOM 741 O O . GLY A 1 101 ? 0.101 4.793 -10.069 1.00 97.25 101 GLY A O 1
ATOM 742 N N . VAL A 1 102 ? -0.420 6.193 -8.390 1.00 97.81 102 VAL A N 1
ATOM 743 C CA . VAL A 1 102 ? -0.485 7.424 -9.208 1.00 97.81 102 VAL A CA 1
ATOM 744 C C . VAL A 1 102 ? 0.910 7.917 -9.592 1.00 97.81 102 VAL A C 1
ATOM 746 O O . VAL A 1 102 ? 1.096 8.427 -10.694 1.00 97.81 102 VAL A O 1
ATOM 749 N N . PHE A 1 103 ? 1.883 7.747 -8.698 1.00 97.50 103 PHE A N 1
ATOM 750 C CA . PHE A 1 103 ? 3.288 8.077 -8.903 1.00 97.50 103 PHE A CA 1
ATOM 751 C C . PHE A 1 103 ? 4.105 6.786 -8.839 1.00 97.50 103 PHE A C 1
ATOM 753 O O . PHE A 1 103 ? 4.558 6.410 -7.756 1.00 97.50 103 PHE A O 1
ATOM 760 N N . PRO A 1 104 ? 4.268 6.063 -9.958 1.00 94.12 104 PRO A N 1
ATOM 761 C CA . PRO A 1 104 ? 5.015 4.815 -9.958 1.00 94.12 104 PRO A CA 1
ATOM 762 C C . PRO A 1 104 ? 6.499 5.057 -9.685 1.00 94.12 104 PRO A C 1
ATOM 764 O O . PRO A 1 104 ? 7.048 6.077 -10.098 1.00 94.12 104 PRO A O 1
ATOM 767 N N . GLY A 1 105 ? 7.159 4.117 -9.009 1.00 89.81 105 GLY A N 1
ATOM 768 C CA . GLY A 1 105 ? 8.587 4.198 -8.691 1.00 89.81 105 GLY A CA 1
ATOM 769 C C . GLY A 1 105 ? 9.466 3.959 -9.916 1.00 89.81 105 GLY A C 1
ATOM 770 O O . GLY A 1 105 ? 10.133 2.937 -9.978 1.00 89.81 105 GLY A O 1
ATOM 771 N N . ASP A 1 106 ? 9.399 4.849 -10.907 1.00 89.69 106 ASP A N 1
ATOM 772 C CA . ASP A 1 106 ? 10.200 4.798 -12.129 1.00 89.69 106 ASP A CA 1
ATOM 773 C C . ASP A 1 106 ? 11.584 5.434 -11.896 1.00 89.69 106 ASP A C 1
ATOM 775 O O . ASP A 1 106 ? 11.675 6.664 -11.776 1.00 89.69 106 ASP A O 1
ATOM 779 N N . PRO A 1 107 ? 12.680 4.649 -11.897 1.00 88.38 107 PRO A N 1
ATOM 780 C CA . PRO A 1 107 ? 14.026 5.175 -11.681 1.00 88.38 107 PRO A CA 1
ATOM 781 C C . PRO A 1 107 ? 14.482 6.154 -12.770 1.00 88.38 107 PRO A C 1
ATOM 783 O O . PRO A 1 107 ? 15.384 6.956 -12.532 1.00 88.38 107 PRO A O 1
ATOM 786 N N . ALA A 1 108 ? 13.873 6.109 -13.962 1.00 92.94 108 ALA A N 1
ATOM 787 C CA . ALA A 1 108 ? 14.184 7.030 -15.050 1.00 92.94 108 ALA A CA 1
ATOM 788 C C . ALA A 1 108 ? 13.607 8.438 -14.820 1.00 92.94 108 ALA A C 1
ATOM 790 O O . ALA A 1 108 ? 14.031 9.388 -15.481 1.00 92.94 108 ALA A O 1
ATOM 791 N N . ASN A 1 109 ? 12.668 8.599 -13.879 1.00 94.38 109 ASN A N 1
ATOM 792 C CA . ASN A 1 109 ? 12.058 9.880 -13.536 1.00 94.38 109 ASN A CA 1
ATOM 793 C C . ASN A 1 109 ? 12.239 10.203 -12.038 1.00 94.38 109 ASN A C 1
ATOM 795 O O . ASN A 1 109 ? 11.375 9.874 -11.220 1.00 94.38 109 ASN A O 1
ATOM 799 N N . PRO A 1 110 ? 13.319 10.918 -11.659 1.00 94.44 110 PRO A N 1
ATOM 800 C CA . PRO A 1 110 ? 13.643 11.199 -10.257 1.00 94.44 110 PRO A CA 1
ATOM 801 C C . PRO A 1 110 ? 12.545 11.940 -9.485 1.00 94.44 110 PRO A C 1
ATOM 803 O O . PRO A 1 110 ? 12.387 11.740 -8.278 1.00 94.44 110 PRO A O 1
ATOM 806 N N . PHE A 1 111 ? 11.774 12.796 -10.162 1.00 95.69 111 PHE A N 1
ATOM 807 C CA . PHE A 1 111 ? 10.682 13.534 -9.533 1.00 95.69 111 PHE A CA 1
ATOM 808 C C . PHE A 1 111 ? 9.529 12.600 -9.149 1.00 95.69 111 PHE A C 1
ATOM 810 O O . PHE A 1 111 ? 9.102 12.591 -7.994 1.00 95.69 111 PHE A O 1
ATOM 817 N N . VAL A 1 112 ? 9.067 11.766 -10.086 1.00 95.44 112 VAL A N 1
ATOM 818 C CA . VAL A 1 112 ? 7.995 10.793 -9.821 1.00 95.44 112 VAL A CA 1
ATOM 819 C C . VAL A 1 112 ? 8.465 9.741 -8.813 1.00 95.44 112 VAL A C 1
ATOM 821 O O . VAL A 1 112 ? 7.726 9.422 -7.885 1.00 95.44 112 VAL A O 1
ATOM 824 N N . GLN A 1 113 ? 9.719 9.293 -8.906 1.00 95.62 113 GLN A N 1
ATOM 825 C CA . GLN A 1 113 ? 10.339 8.397 -7.931 1.00 95.62 113 GLN A CA 1
ATOM 826 C C . GLN A 1 113 ? 10.344 8.980 -6.508 1.00 95.62 113 GLN A C 1
ATOM 828 O O . GLN A 1 113 ? 10.064 8.271 -5.540 1.00 95.62 113 GLN A O 1
ATOM 833 N N . SER A 1 114 ? 10.633 10.276 -6.361 1.00 97.19 114 SER A N 1
ATOM 834 C CA . SER A 1 114 ? 10.610 10.948 -5.054 1.00 97.19 114 SER A CA 1
ATOM 835 C C . SER A 1 114 ? 9.196 11.004 -4.473 1.00 97.19 114 SER A C 1
ATOM 837 O O . SER A 1 114 ? 9.004 10.763 -3.281 1.00 97.19 114 SER A O 1
ATOM 839 N N . LEU A 1 115 ? 8.191 11.269 -5.316 1.00 97.94 115 LEU A N 1
ATOM 840 C CA . LEU A 1 115 ? 6.786 11.212 -4.909 1.00 97.94 115 LEU A CA 1
ATOM 841 C C . LEU A 1 115 ? 6.377 9.789 -4.515 1.00 97.94 115 LEU A C 1
ATOM 843 O O . LEU A 1 115 ? 5.731 9.618 -3.482 1.00 97.94 115 LEU A O 1
ATOM 847 N N . HIS A 1 116 ? 6.805 8.772 -5.267 1.00 97.69 116 HIS A N 1
ATOM 848 C CA . HIS A 1 116 ? 6.573 7.373 -4.915 1.00 97.69 116 HIS A CA 1
ATOM 849 C C . HIS A 1 116 ? 7.090 7.063 -3.506 1.00 97.69 116 HIS A C 1
ATOM 851 O O . HIS A 1 116 ? 6.339 6.551 -2.679 1.00 97.69 116 HIS A O 1
ATOM 857 N N . PHE A 1 117 ? 8.336 7.438 -3.192 1.00 97.19 117 PHE A N 1
ATOM 858 C CA . PHE A 1 117 ? 8.918 7.207 -1.867 1.00 97.19 117 PHE A CA 1
ATOM 859 C C . PHE A 1 117 ? 8.213 7.975 -0.749 1.00 97.19 117 PHE A C 1
ATOM 861 O O . PHE A 1 117 ? 8.040 7.435 0.346 1.00 97.19 117 PHE A O 1
ATOM 868 N N . LEU A 1 118 ? 7.760 9.204 -1.007 1.00 98.00 118 LEU A N 1
ATOM 869 C CA . LEU A 1 118 ? 6.961 9.963 -0.046 1.00 98.00 118 LEU A CA 1
ATOM 870 C C . LEU A 1 118 ? 5.680 9.200 0.324 1.00 98.00 118 LEU A C 1
ATOM 872 O O . LEU A 1 118 ? 5.389 9.005 1.506 1.00 98.00 118 LEU A O 1
ATOM 876 N N . PHE A 1 119 ? 4.930 8.732 -0.675 1.00 98.38 119 PHE A N 1
ATOM 877 C CA . PHE A 1 119 ? 3.696 7.981 -0.443 1.00 98.38 119 PHE A CA 1
ATOM 878 C C . PHE A 1 119 ? 3.948 6.582 0.132 1.00 98.38 119 PHE A C 1
ATOM 880 O O . PHE A 1 119 ? 3.193 6.151 1.005 1.00 98.38 119 PHE A O 1
ATOM 887 N N . ALA A 1 120 ? 5.030 5.912 -0.274 1.00 96.88 120 ALA A N 1
ATOM 888 C CA . ALA A 1 120 ? 5.462 4.641 0.304 1.00 96.88 120 ALA A CA 1
ATOM 889 C C . ALA A 1 120 ? 5.804 4.791 1.795 1.00 96.88 120 ALA A C 1
ATOM 891 O O . ALA A 1 120 ? 5.367 3.991 2.612 1.00 96.88 120 ALA A O 1
ATOM 892 N N . THR A 1 121 ? 6.468 5.881 2.185 1.00 97.31 121 THR A N 1
ATOM 893 C CA . THR A 1 121 ? 6.767 6.174 3.596 1.00 97.31 121 THR A CA 1
ATOM 894 C C . THR A 1 121 ? 5.486 6.378 4.410 1.00 97.31 121 THR A C 1
ATOM 896 O O . THR A 1 121 ? 5.343 5.838 5.509 1.00 97.31 121 THR A O 1
ATOM 899 N N . VAL A 1 122 ? 4.516 7.129 3.871 1.00 97.75 122 VAL A N 1
ATOM 900 C CA . VAL A 1 122 ? 3.199 7.301 4.511 1.00 97.75 122 VAL A CA 1
ATOM 901 C C . VAL A 1 122 ? 2.495 5.953 4.670 1.00 97.75 122 VAL A C 1
ATOM 903 O O . VAL A 1 122 ? 1.946 5.683 5.742 1.00 97.75 122 VAL A O 1
ATOM 906 N N . LEU A 1 123 ? 2.527 5.111 3.633 1.00 96.75 123 LEU A N 1
ATOM 907 C CA . LEU A 1 123 ? 1.983 3.756 3.652 1.00 96.75 123 LEU A CA 1
ATOM 908 C C . LEU A 1 123 ? 2.637 2.927 4.759 1.00 96.75 123 LEU A C 1
ATOM 910 O O . LEU A 1 123 ? 1.926 2.396 5.605 1.00 96.75 123 LEU A O 1
ATOM 914 N N . GLU A 1 124 ? 3.963 2.840 4.800 1.00 95.75 124 GLU A N 1
ATOM 915 C CA . GLU A 1 124 ? 4.693 1.978 5.734 1.00 95.75 124 GLU A CA 1
ATOM 916 C C . GLU A 1 124 ? 4.481 2.388 7.193 1.00 95.75 124 GLU A C 1
ATOM 918 O O . GLU A 1 124 ? 4.077 1.563 8.017 1.00 95.75 124 GLU A O 1
ATOM 923 N N . ILE A 1 125 ? 4.650 3.677 7.511 1.00 97.44 125 ILE A N 1
ATOM 924 C CA . ILE A 1 125 ? 4.420 4.199 8.867 1.00 97.44 125 ILE A CA 1
ATOM 925 C C . ILE A 1 125 ? 2.978 3.918 9.301 1.00 97.44 125 ILE A C 1
ATOM 927 O O . ILE A 1 125 ? 2.721 3.449 10.414 1.00 97.44 125 ILE A O 1
ATOM 931 N N . SER A 1 126 ? 2.018 4.169 8.411 1.00 96.25 126 SER A N 1
ATOM 932 C CA . SER A 1 126 ? 0.606 3.924 8.699 1.00 96.25 126 SER A CA 1
ATOM 933 C C . SER A 1 126 ? 0.296 2.436 8.843 1.00 96.25 126 SER A C 1
ATOM 935 O O . SER A 1 126 ? -0.520 2.073 9.685 1.00 96.25 126 SER A O 1
ATOM 937 N N . GLY A 1 127 ? 0.955 1.573 8.069 1.00 93.25 127 GLY A N 1
ATOM 938 C CA . GLY A 1 127 ? 0.779 0.121 8.093 1.00 93.25 127 GLY A CA 1
ATOM 939 C C . GLY A 1 127 ? 1.248 -0.501 9.402 1.00 93.25 127 GLY A C 1
ATOM 940 O O . GLY A 1 127 ? 0.614 -1.427 9.902 1.00 93.25 127 GLY A O 1
ATOM 941 N N . VAL A 1 128 ? 2.292 0.066 10.011 1.00 95.69 128 VAL A N 1
ATOM 942 C CA . VAL A 1 128 ? 2.758 -0.321 11.349 1.00 95.69 128 VAL A CA 1
ATOM 943 C C . VAL A 1 128 ? 1.806 0.185 12.439 1.00 95.69 128 VAL A C 1
ATOM 945 O O . VAL A 1 128 ? 1.468 -0.548 13.370 1.00 95.69 128 VAL A O 1
ATOM 948 N N . LEU A 1 129 ? 1.343 1.435 12.341 1.00 95.25 129 LEU A N 1
ATOM 949 C CA . LEU A 1 129 ? 0.548 2.069 13.399 1.00 95.25 129 LEU A CA 1
ATOM 950 C C . LEU A 1 129 ? -0.937 1.677 13.378 1.00 95.25 129 LEU A C 1
ATOM 952 O O . LEU A 1 129 ? -1.564 1.587 14.439 1.00 95.25 129 LEU A O 1
ATOM 956 N N . ALA A 1 130 ? -1.518 1.429 12.203 1.00 93.44 130 ALA A N 1
ATOM 957 C CA . ALA A 1 130 ? -2.941 1.138 12.060 1.00 93.44 130 ALA A CA 1
ATOM 958 C C . ALA A 1 130 ? -3.382 -0.085 12.886 1.00 93.44 130 ALA A C 1
ATOM 960 O O . ALA A 1 130 ? -4.298 0.081 13.699 1.00 93.44 130 ALA A O 1
ATOM 961 N N . PRO A 1 131 ? -2.739 -1.269 12.798 1.00 91.69 131 PRO A N 1
ATOM 962 C CA . PRO A 1 131 ? -3.142 -2.436 13.582 1.00 91.69 131 PRO A CA 1
ATOM 963 C C . PRO A 1 131 ? -3.114 -2.177 15.092 1.00 91.69 131 PRO A C 1
ATOM 965 O O . PRO A 1 131 ? -4.045 -2.570 15.795 1.00 91.69 131 PRO A O 1
ATOM 968 N N . LEU A 1 132 ? -2.110 -1.444 15.590 1.00 92.81 132 LEU A N 1
ATOM 969 C CA . LEU A 1 132 ? -1.966 -1.116 17.013 1.00 92.81 132 LEU A CA 1
ATOM 970 C C . LEU A 1 132 ? -3.143 -0.275 17.525 1.00 92.81 132 LEU A C 1
ATOM 972 O O . LEU A 1 132 ? -3.753 -0.596 18.549 1.00 92.81 132 LEU A O 1
ATOM 976 N N . PHE A 1 133 ? -3.501 0.792 16.806 1.00 91.31 133 PHE A N 1
ATOM 977 C CA . PHE A 1 133 ? -4.598 1.674 17.213 1.00 91.31 133 PHE A CA 1
ATOM 978 C C . PHE A 1 133 ? -5.981 1.069 16.961 1.00 91.31 133 PHE A C 1
ATOM 980 O O . PHE A 1 133 ? -6.909 1.346 17.727 1.00 91.31 133 PHE A O 1
ATOM 987 N N . VAL A 1 134 ? -6.131 0.235 15.927 1.00 89.31 134 VAL A N 1
ATOM 988 C CA . VAL A 1 134 ? -7.350 -0.552 15.688 1.00 89.31 134 VAL A CA 1
ATOM 989 C C . VAL A 1 134 ? -7.556 -1.542 16.832 1.00 89.31 134 VAL A C 1
ATOM 991 O O . VAL A 1 134 ? -8.622 -1.548 17.446 1.00 89.31 134 VAL A O 1
ATOM 994 N N . TYR A 1 135 ? -6.526 -2.308 17.195 1.00 89.38 135 TYR A N 1
ATOM 995 C CA . TYR A 1 135 ? -6.584 -3.254 18.307 1.00 89.38 135 TYR A CA 1
ATOM 996 C C . TYR A 1 135 ? -6.904 -2.562 19.637 1.00 89.38 135 TYR A C 1
ATOM 998 O O . TYR A 1 135 ? -7.832 -2.963 20.341 1.00 89.38 135 TYR A O 1
ATOM 1006 N N . ALA A 1 136 ? -6.207 -1.466 19.958 1.00 88.19 136 ALA A N 1
ATOM 1007 C CA . ALA A 1 136 ? -6.464 -0.695 21.173 1.00 88.19 136 ALA A CA 1
ATOM 1008 C C . ALA A 1 136 ? -7.904 -0.151 21.235 1.00 88.19 136 ALA A C 1
ATOM 1010 O O . ALA A 1 136 ? -8.495 -0.083 22.315 1.00 88.19 136 ALA A O 1
ATOM 1011 N N . ARG A 1 137 ? -8.487 0.225 20.086 1.00 86.38 137 ARG A N 1
ATOM 1012 C CA . ARG A 1 137 ? -9.894 0.641 19.986 1.00 86.38 137 ARG A CA 1
ATOM 1013 C C . ARG A 1 137 ? -10.843 -0.524 20.253 1.00 86.38 137 ARG A C 1
ATOM 1015 O O . ARG A 1 137 ? -11.799 -0.344 21.001 1.00 86.38 137 ARG A O 1
ATOM 1022 N N . LEU A 1 138 ? -10.604 -1.686 19.650 1.00 84.56 138 LEU A N 1
ATOM 1023 C CA . LEU A 1 138 ? -11.468 -2.858 19.815 1.00 84.56 138 LEU A CA 1
ATOM 1024 C C . LEU A 1 138 ? -11.430 -3.382 21.254 1.00 84.56 138 LEU A C 1
ATOM 1026 O O . LEU A 1 138 ? -12.485 -3.605 21.836 1.00 84.56 138 LEU A O 1
ATOM 1030 N N . LYS A 1 139 ? -10.243 -3.465 21.871 1.00 85.50 139 LYS A N 1
ATOM 1031 C CA . LYS A 1 139 ? -10.083 -3.907 23.266 1.00 85.50 139 LYS A CA 1
ATOM 1032 C C . LYS A 1 139 ? -10.899 -3.060 24.249 1.00 85.50 139 LYS A C 1
ATOM 1034 O O . LYS A 1 139 ? -11.530 -3.610 25.140 1.00 85.50 139 LYS A O 1
ATOM 1039 N N . LYS A 1 140 ? -10.926 -1.735 24.070 1.00 78.81 140 LYS A N 1
ATOM 1040 C CA . LYS A 1 140 ? -11.708 -0.812 24.917 1.00 78.81 140 LYS A CA 1
ATOM 1041 C C . LYS A 1 140 ? -13.225 -0.953 24.779 1.00 78.81 140 LYS A C 1
ATOM 1043 O O . LYS A 1 140 ? -13.935 -0.431 25.620 1.00 78.81 140 LYS A O 1
ATOM 1048 N N . ASN A 1 141 ? -13.707 -1.582 23.709 1.00 70.12 141 ASN A N 1
ATOM 1049 C CA . ASN A 1 141 ? -15.133 -1.823 23.489 1.00 70.12 141 ASN A CA 1
ATOM 1050 C C . ASN A 1 141 ? -15.577 -3.226 23.946 1.00 70.12 141 ASN A C 1
ATOM 1052 O O . ASN A 1 141 ? -16.763 -3.530 23.873 1.00 70.12 141 ASN A O 1
ATOM 1056 N N . LEU A 1 142 ? -14.635 -4.089 24.350 1.00 72.00 142 LEU A N 1
ATOM 1057 C CA . LEU A 1 142 ? -14.891 -5.468 24.787 1.00 72.00 142 LEU A CA 1
ATOM 1058 C C . LEU A 1 142 ? -14.861 -5.641 26.316 1.00 72.00 142 LEU A C 1
ATOM 1060 O O . LEU A 1 142 ? -15.219 -6.716 26.791 1.00 72.00 142 LEU A O 1
ATOM 1064 N N . GLY A 1 143 ? -14.407 -4.628 27.058 1.00 53.97 143 GLY A N 1
ATOM 1065 C CA . GLY A 1 143 ? -14.425 -4.577 28.524 1.00 53.97 143 GLY A CA 1
ATOM 1066 C C . GLY A 1 143 ? -15.344 -3.472 29.006 1.00 53.97 143 GLY A C 1
ATOM 1067 O O . GLY A 1 143 ? -15.886 -3.635 30.117 1.00 53.97 143 GLY A O 1
#